Protein AF-A0A2N1M769-F1 (afdb_monomer)

pLDDT: mean 88.42, std 14.77, range [38.62, 98.56]

Radius of gyration: 63.26 Å; Cα contacts (8 Å, |Δi|>4): 22; chains: 1; bounding box: 107×52×193 Å

Foldseek 3Di:
DDDDPDDDPPVVVVVVVVVVVVVVVVVVVVVVVVVVVVVVVVVVVVVVVVVVVVVVVVVVVVVVVVVVVVVVVVVVCVVVVVVVVVVVVVVVVVVVVVVVVVVVVVVVVVVVVVVVVVVVVVPPPVQEDDPDDPDPVSVVVVVVLVVVVVPDVVSVVRHHYDDPPPPDD

Mean predicted aligned error: 14.57 Å

Sequence (169 aa):
MKGPKGTEPITSDCETSLRQENEELCISKQVLEKKIEELLDLQEQYKSREVAMTRSLEESGGKVTQLSDSVAFFKSIIPDMKKAIASAEKSIDLLENKCQHLEDIISAKDRKIIALVDQILKHSDATIEPKTYSNNSERKLWAKRRSESEHDLEIRKKYTFRPAYSHSL

Secondary structure (DSSP, 8-state):
------SHHHHHHHHHHHHHHHHHHHHHHHHHHHHHHHHHHHHHHHHHHHHHHHHHHHHHHHHHHHHHHHHHHHHHHHHHHHHHHHHHHHHHHHHHHHHHHHHHHHHHHHHHHHHHHHHHHHH--TTBPPSS-SSHHHHHHHHHHHHHHTT-HHHHHH-BPPPP-----

Organism: NCBI:txid588596

Structure (mmCIF, N/CA/C/O backbone):
data_AF-A0A2N1M769-F1
#
_entry.id   AF-A0A2N1M769-F1
#
loop_
_atom_site.group_PDB
_atom_site.id
_atom_site.type_symbol
_atom_site.label_atom_id
_atom_site.label_alt_id
_atom_site.label_comp_id
_atom_site.label_asym_id
_atom_site.label_entity_id
_atom_site.label_seq_id
_atom_site.pdbx_PDB_ins_code
_atom_site.Cartn_x
_atom_site.Cartn_y
_atom_site.Cartn_z
_atom_site.occupancy
_atom_site.B_iso_or_equiv
_atom_site.auth_seq_id
_atom_site.auth_comp_id
_atom_site.auth_asym_id
_atom_site.auth_atom_id
_atom_site.pdbx_PDB_model_num
ATOM 1 N N . MET A 1 1 ? -52.917 1.841 113.717 1.00 40.06 1 MET A N 1
ATOM 2 C CA . MET A 1 1 ? -52.623 0.882 112.629 1.00 40.06 1 MET A CA 1
ATOM 3 C C . MET A 1 1 ? -51.784 1.607 111.590 1.00 40.06 1 MET A C 1
ATOM 5 O O . MET A 1 1 ? -52.205 2.651 111.117 1.00 40.06 1 MET A O 1
ATOM 9 N N . LYS A 1 2 ? -50.557 1.140 111.344 1.00 48.94 2 LYS A N 1
ATOM 10 C CA . LYS A 1 2 ? -49.603 1.748 110.406 1.00 48.94 2 LYS A CA 1
ATOM 11 C C . LYS A 1 2 ? -49.855 1.084 109.048 1.00 48.94 2 LYS A C 1
ATOM 13 O O . LYS A 1 2 ? -49.631 -0.116 108.931 1.00 48.94 2 LYS A O 1
ATOM 18 N N . GLY A 1 3 ? -50.437 1.820 108.100 1.00 47.50 3 GLY A N 1
ATOM 19 C CA . GLY A 1 3 ? -50.790 1.294 106.778 1.00 47.50 3 GLY A CA 1
ATOM 20 C C . GLY A 1 3 ? -49.553 0.808 106.008 1.00 47.50 3 GLY A C 1
ATOM 21 O O . GLY A 1 3 ? -48.468 1.369 106.200 1.00 47.50 3 GLY A O 1
ATOM 22 N N . PRO A 1 4 ? -49.679 -0.247 105.186 1.00 51.72 4 PRO A N 1
ATOM 23 C CA . PRO A 1 4 ? -48.558 -0.807 104.448 1.00 51.72 4 PRO A CA 1
ATOM 24 C C . PRO A 1 4 ? -48.039 0.203 103.417 1.00 51.72 4 PRO A C 1
ATOM 26 O O . PRO A 1 4 ? -48.786 0.708 102.585 1.00 51.72 4 PRO A O 1
ATOM 29 N N . LYS A 1 5 ? -46.734 0.486 103.493 1.00 64.50 5 LYS A N 1
ATOM 30 C CA . LYS A 1 5 ? -45.950 1.103 102.417 1.00 64.50 5 LYS A CA 1
ATOM 31 C C . LYS A 1 5 ? -46.001 0.149 101.222 1.00 64.50 5 LYS A C 1
ATOM 33 O O . LYS A 1 5 ? -45.511 -0.970 101.347 1.00 64.50 5 LYS A O 1
ATOM 38 N N . GLY A 1 6 ? -46.595 0.556 100.106 1.00 59.25 6 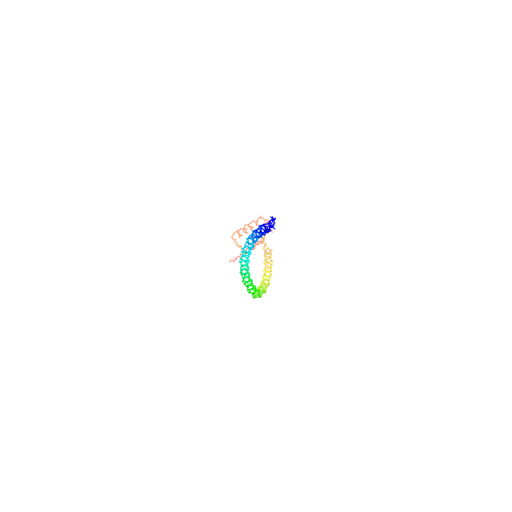GLY A N 1
ATOM 39 C CA . GLY A 1 6 ? -46.822 -0.343 98.977 1.00 59.25 6 GLY A CA 1
ATOM 40 C C . GLY A 1 6 ? -46.663 0.338 97.623 1.00 59.25 6 GLY A C 1
ATOM 41 O O . GLY A 1 6 ? -47.454 1.197 97.267 1.00 59.25 6 GLY A O 1
ATOM 42 N N . THR A 1 7 ? -45.656 -0.123 96.876 1.00 55.62 7 THR A N 1
ATOM 43 C CA . THR A 1 7 ? -45.692 -0.404 95.422 1.00 55.62 7 THR A CA 1
ATOM 44 C C . THR A 1 7 ? -45.714 0.710 94.366 1.00 55.62 7 THR A C 1
ATOM 46 O O . THR A 1 7 ? -45.669 0.365 93.194 1.00 55.62 7 THR A O 1
ATOM 49 N N . GLU A 1 8 ? -45.692 2.000 94.694 1.00 53.97 8 GLU A N 1
ATOM 50 C CA . GLU A 1 8 ? -45.755 3.061 93.658 1.00 53.97 8 GLU A CA 1
ATOM 51 C C . GLU A 1 8 ? -44.433 3.495 92.958 1.00 53.97 8 GLU A C 1
ATOM 53 O O . GLU A 1 8 ? -44.523 3.965 91.826 1.00 53.97 8 GLU A O 1
ATOM 58 N N . PRO A 1 9 ? -43.201 3.331 93.498 1.00 54.62 9 PRO A N 1
ATOM 59 C CA . PRO A 1 9 ? -41.997 3.827 92.802 1.00 54.62 9 PRO A CA 1
ATOM 60 C C . PRO A 1 9 ? -41.539 2.942 91.632 1.00 54.62 9 PRO A C 1
ATOM 62 O O . PRO A 1 9 ? -41.030 3.431 90.631 1.00 54.62 9 PRO A O 1
ATOM 65 N N . ILE A 1 10 ? -41.724 1.625 91.754 1.00 58.25 10 ILE A N 1
ATOM 66 C CA . ILE A 1 10 ? -41.110 0.628 90.858 1.00 58.25 10 ILE A CA 1
ATOM 67 C C . ILE A 1 10 ? -41.826 0.587 89.496 1.00 58.25 10 ILE A C 1
ATOM 69 O O . ILE A 1 10 ? -41.204 0.333 88.471 1.00 58.25 10 ILE A O 1
ATOM 73 N N . T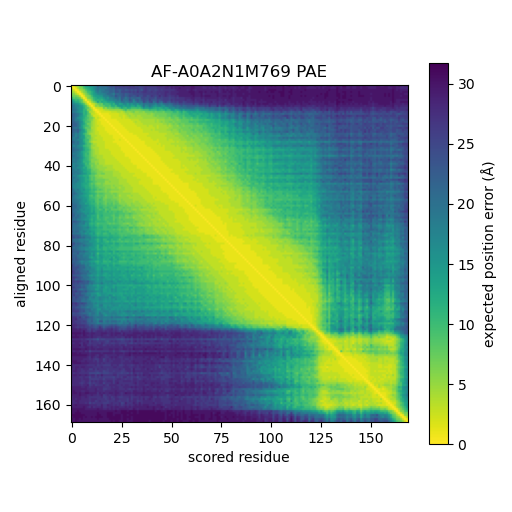HR A 1 11 ? -43.130 0.878 89.464 1.00 63.44 11 THR A N 1
ATOM 74 C CA . THR A 1 11 ? -43.927 0.911 88.228 1.00 63.44 11 THR A CA 1
ATOM 75 C C . THR A 1 11 ? -43.613 2.128 87.357 1.00 63.44 11 THR A C 1
ATOM 77 O O . THR A 1 11 ? -43.618 2.007 86.136 1.00 63.44 11 THR A O 1
ATOM 80 N N . SER A 1 12 ? -43.287 3.271 87.973 1.00 73.88 12 SER A N 1
ATOM 81 C CA . SER A 1 12 ? -42.911 4.505 87.270 1.00 73.88 12 SER A CA 1
ATOM 82 C C . SER A 1 12 ? -41.570 4.366 86.543 1.00 73.88 12 SER A C 1
ATOM 84 O O . SER A 1 12 ? -41.454 4.801 85.401 1.00 73.88 12 SER A O 1
ATOM 86 N N . ASP A 1 13 ? -40.576 3.741 87.182 1.00 82.12 13 ASP A N 1
ATOM 87 C CA . ASP A 1 13 ? -39.240 3.537 86.599 1.00 82.12 13 ASP A CA 1
ATOM 88 C C . ASP A 1 13 ? -39.258 2.538 85.427 1.00 82.12 13 ASP A C 1
ATOM 90 O O . ASP A 1 13 ? -38.531 2.697 84.446 1.00 82.12 13 ASP A O 1
ATOM 94 N N . CYS A 1 14 ? -40.115 1.513 85.484 1.00 83.62 14 CYS A N 1
ATOM 95 C CA . CYS A 1 14 ? -40.299 0.593 84.360 1.00 83.62 14 CYS A CA 1
ATOM 96 C C . CYS A 1 14 ? -40.942 1.276 83.143 1.00 83.62 14 CYS A C 1
ATOM 98 O O . CYS A 1 14 ? -40.565 0.987 82.008 1.00 83.62 14 CYS A O 1
ATOM 100 N N . GLU A 1 15 ? -41.901 2.178 83.356 1.00 88.38 15 GLU A N 1
ATOM 101 C CA . GLU A 1 15 ? -42.616 2.860 82.273 1.00 88.38 15 GLU A CA 1
ATOM 102 C C . GLU A 1 15 ? -41.733 3.885 81.544 1.00 88.38 15 GLU A C 1
ATOM 104 O O . GLU A 1 15 ? -41.760 3.972 80.313 1.00 88.38 15 GLU A O 1
ATOM 109 N N . THR A 1 16 ? -40.901 4.628 82.280 1.00 89.88 16 THR A N 1
ATOM 110 C CA . THR A 1 16 ? -39.898 5.529 81.690 1.00 89.88 16 THR A CA 1
ATOM 111 C C . THR A 1 16 ? -38.822 4.763 80.926 1.00 89.88 16 THR A C 1
ATOM 113 O O . THR A 1 16 ? -38.496 5.160 79.807 1.00 89.88 16 THR A O 1
ATOM 116 N N . SER A 1 17 ? -38.335 3.640 81.464 1.00 92.44 17 SER A N 1
ATOM 117 C CA . SER A 1 17 ? -37.359 2.778 80.780 1.00 92.44 17 SER A CA 1
ATOM 118 C C . SER A 1 17 ? -37.899 2.233 79.447 1.00 92.44 17 SER A C 1
ATOM 120 O O . SER A 1 17 ? -37.253 2.365 78.409 1.00 92.44 17 SER A O 1
ATOM 122 N N . LEU A 1 18 ? -39.137 1.718 79.433 1.00 92.06 18 LEU A N 1
ATOM 123 C CA . LEU A 1 18 ? -39.793 1.228 78.210 1.00 92.06 18 LEU A CA 1
ATOM 124 C C . LEU A 1 18 ? -40.025 2.329 77.166 1.00 92.06 18 LEU A C 1
ATOM 126 O O . LEU A 1 18 ? -39.985 2.073 75.961 1.00 92.06 18 LEU A O 1
ATOM 130 N N . ARG A 1 19 ? -40.308 3.560 77.607 1.00 93.50 19 ARG A N 1
ATOM 131 C CA . ARG A 1 19 ? -40.460 4.706 76.702 1.00 93.50 19 ARG A CA 1
ATOM 132 C C . ARG A 1 19 ? -39.134 5.051 76.030 1.00 93.50 19 ARG A C 1
ATOM 134 O O . ARG A 1 19 ? -39.116 5.235 74.817 1.00 93.50 19 ARG A O 1
ATOM 141 N N . GLN A 1 20 ? -38.049 5.080 76.800 1.00 94.94 20 GLN A N 1
ATOM 142 C CA . GLN A 1 20 ? -36.715 5.351 76.276 1.00 94.94 20 GLN A CA 1
ATOM 143 C C . GLN A 1 20 ? -36.268 4.266 75.282 1.00 94.94 20 GLN A C 1
ATOM 145 O O . GLN A 1 20 ? -35.831 4.589 74.181 1.00 94.94 20 GLN A O 1
ATOM 150 N N . GLU A 1 21 ? -36.460 2.986 75.613 1.00 94.81 21 GLU A N 1
ATOM 151 C CA . GLU A 1 21 ? -36.127 1.870 74.716 1.00 94.81 21 GLU A CA 1
ATOM 152 C C . GLU A 1 21 ? -36.916 1.938 73.394 1.00 94.81 21 GLU A C 1
ATOM 154 O O . GLU A 1 21 ? -36.361 1.714 72.317 1.00 94.81 21 GLU A O 1
ATOM 159 N N . ASN A 1 22 ? -38.197 2.322 73.442 1.00 94.94 22 ASN A N 1
ATOM 160 C CA . ASN A 1 22 ? -39.009 2.532 72.238 1.00 94.94 22 ASN A CA 1
ATOM 161 C C . ASN A 1 22 ? -38.516 3.703 71.373 1.00 94.94 22 ASN A C 1
ATOM 163 O O . ASN A 1 22 ? -38.565 3.616 70.144 1.00 94.94 22 ASN A O 1
ATOM 167 N N . GLU A 1 23 ? -38.056 4.795 71.984 1.00 96.00 23 GLU A N 1
ATOM 168 C CA . GLU A 1 23 ? -37.465 5.925 71.258 1.00 96.00 23 GLU A CA 1
ATOM 169 C C . GLU A 1 23 ? -36.158 5.512 70.565 1.00 96.00 23 GLU A C 1
ATOM 171 O O . GLU A 1 23 ? -35.975 5.786 69.375 1.00 96.00 23 GLU A O 1
ATOM 176 N N . GLU A 1 24 ? -35.294 4.766 71.257 1.00 96.50 24 GLU A N 1
ATOM 177 C CA . GLU A 1 24 ? -34.054 4.212 70.697 1.00 96.50 24 GLU A CA 1
ATOM 178 C C . GLU A 1 24 ? -34.327 3.225 69.545 1.00 96.50 24 GLU A C 1
ATOM 180 O O . GLU A 1 24 ? -33.655 3.264 68.504 1.00 96.50 24 GLU A O 1
ATOM 185 N N . LEU A 1 25 ? -35.360 2.387 69.679 1.00 97.12 25 LEU A N 1
ATOM 186 C CA . LEU A 1 25 ? -35.837 1.497 68.617 1.00 97.12 25 LEU A CA 1
ATOM 187 C C . LEU A 1 25 ? -36.354 2.273 67.404 1.00 97.12 25 LEU A C 1
ATOM 189 O O . LEU A 1 25 ? -36.058 1.905 66.266 1.00 97.12 25 LEU A O 1
ATOM 193 N N . CYS A 1 26 ? -37.103 3.353 67.631 1.00 97.19 26 CYS A N 1
ATOM 194 C CA . CYS A 1 26 ? -37.635 4.197 66.565 1.00 97.19 26 CYS A CA 1
ATOM 195 C C . CYS A 1 26 ? -36.504 4.842 65.747 1.00 97.19 26 CYS A C 1
ATOM 197 O O . CYS A 1 26 ? -36.513 4.780 64.516 1.00 97.19 26 CYS A O 1
ATOM 199 N N . ILE A 1 27 ? -35.483 5.375 66.425 1.00 97.3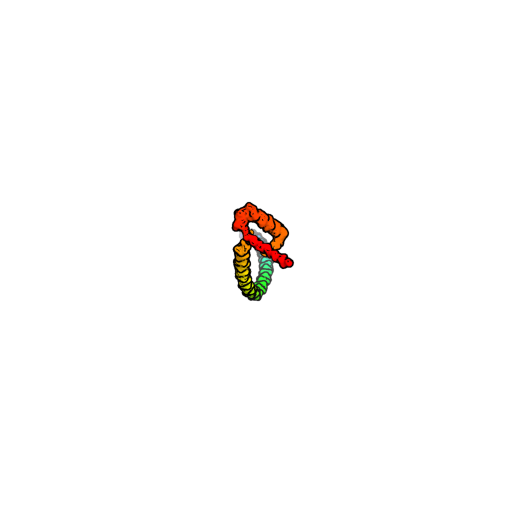8 27 ILE A N 1
ATOM 200 C CA . ILE A 1 27 ? -34.291 5.943 65.780 1.00 97.38 27 ILE A CA 1
ATOM 201 C C . ILE A 1 27 ? -33.538 4.860 64.998 1.00 97.38 27 ILE A C 1
ATOM 203 O O . ILE A 1 27 ? -33.195 5.051 63.830 1.00 97.38 27 ILE A O 1
ATOM 207 N N . SER A 1 28 ? -33.320 3.694 65.612 1.00 97.62 28 SER A N 1
ATOM 208 C CA . SER A 1 28 ? -32.618 2.575 64.972 1.00 97.62 28 SER A CA 1
ATOM 209 C C . SER A 1 28 ? -33.338 2.085 63.714 1.00 97.62 28 SER A C 1
ATOM 211 O O . SER A 1 28 ? -32.695 1.808 62.700 1.00 97.62 28 SER A O 1
ATOM 213 N N . LYS A 1 29 ? -34.674 2.034 63.747 1.00 97.62 29 LYS A N 1
ATOM 214 C CA . LYS A 1 29 ? -35.507 1.687 62.593 1.00 97.62 29 LYS A CA 1
ATOM 215 C C . LYS A 1 29 ? -35.309 2.675 61.442 1.00 97.62 29 LYS A C 1
ATOM 217 O O . LYS A 1 29 ? -35.046 2.233 60.328 1.00 97.62 29 LYS A O 1
ATOM 222 N N . GLN A 1 30 ? -35.365 3.981 61.706 1.00 98.00 30 GLN A N 1
ATOM 223 C CA . GLN A 1 30 ? -35.166 5.002 60.668 1.00 98.00 30 GLN A CA 1
ATOM 224 C C . GLN A 1 30 ? -33.772 4.916 60.030 1.00 98.00 30 GLN A C 1
ATOM 226 O O . GLN A 1 30 ? -33.627 5.030 58.813 1.00 98.00 30 GLN A O 1
ATOM 231 N N . VAL A 1 31 ? -32.734 4.668 60.837 1.00 98.12 31 VAL A N 1
ATOM 232 C CA . VAL A 1 31 ? -31.363 4.478 60.334 1.00 98.12 31 VAL A CA 1
ATOM 233 C C . VAL A 1 31 ? -31.264 3.240 59.438 1.00 98.12 31 VAL A C 1
ATOM 235 O O . VAL A 1 31 ? -30.580 3.276 58.413 1.00 98.12 31 VAL A O 1
ATOM 238 N N . LEU A 1 32 ? -31.935 2.145 59.804 1.00 98.31 32 LEU A N 1
ATOM 239 C CA . LEU A 1 32 ? -31.975 0.929 58.992 1.00 98.31 32 LEU A CA 1
ATOM 240 C C . LEU A 1 32 ? -32.751 1.129 57.687 1.00 98.31 32 LEU A C 1
ATOM 242 O O . LEU A 1 32 ? -32.266 0.703 56.644 1.00 98.31 32 LEU A O 1
ATOM 246 N N . GLU A 1 33 ? -33.901 1.802 57.722 1.00 98.25 33 GLU A N 1
ATOM 247 C CA . GLU A 1 33 ? -34.691 2.129 56.525 1.00 98.25 33 GLU A CA 1
ATOM 248 C C . GLU A 1 33 ? -33.869 2.954 55.531 1.00 98.25 33 GLU A C 1
ATOM 250 O O . GLU A 1 33 ? -33.795 2.601 54.354 1.00 98.25 33 GLU A O 1
ATOM 255 N N . LYS A 1 34 ? -33.149 3.973 56.017 1.00 98.31 34 LYS A N 1
ATOM 256 C CA . LYS A 1 34 ? -32.245 4.769 55.179 1.00 98.31 34 LYS A CA 1
ATOM 257 C C . LYS A 1 34 ? -31.127 3.922 54.559 1.00 98.31 34 LYS A C 1
ATOM 259 O O . LYS A 1 34 ? -30.841 4.050 53.373 1.00 98.31 34 LYS A O 1
ATOM 264 N N . LYS A 1 35 ? -30.514 3.020 55.334 1.00 98.25 35 LYS A N 1
ATOM 265 C CA . LYS A 1 35 ? -29.500 2.090 54.805 1.00 98.25 35 LYS A CA 1
ATOM 266 C C . LYS A 1 35 ? -30.070 1.142 53.750 1.00 98.25 35 LYS A C 1
ATOM 268 O O . LYS A 1 35 ? -29.360 0.803 52.810 1.00 98.25 35 LYS A O 1
ATOM 273 N N . ILE A 1 36 ? -31.315 0.691 53.905 1.00 98.31 36 ILE A N 1
ATOM 274 C CA . ILE A 1 36 ? -31.977 -0.160 52.909 1.00 98.31 36 ILE A CA 1
ATOM 275 C C . ILE A 1 36 ? -32.155 0.612 51.599 1.00 98.31 36 ILE A C 1
ATOM 277 O O . ILE A 1 36 ? -31.831 0.075 50.544 1.00 98.31 36 ILE A O 1
ATOM 281 N N . GLU A 1 37 ? -32.606 1.865 51.658 1.00 98.25 37 GLU A N 1
ATOM 282 C CA . GLU A 1 37 ? -32.759 2.720 50.476 1.00 98.25 37 GLU A CA 1
ATOM 283 C C . GLU A 1 37 ? -31.418 2.967 49.763 1.00 98.25 37 GLU A C 1
ATOM 285 O O . GLU A 1 37 ? -31.314 2.749 48.557 1.00 98.25 37 GLU A O 1
ATOM 290 N N . GLU A 1 38 ? -30.362 3.306 50.512 1.00 98.31 38 GLU A N 1
ATOM 291 C CA . GLU A 1 38 ? -29.005 3.480 49.970 1.00 98.31 38 GLU A CA 1
ATOM 292 C C . GLU A 1 38 ? -28.476 2.200 49.297 1.00 98.31 38 GLU A C 1
ATOM 294 O O . GLU A 1 38 ? -27.841 2.256 48.242 1.00 98.31 38 GLU A O 1
ATOM 299 N N . LEU A 1 39 ? -28.746 1.026 49.882 1.00 98.44 39 LEU A N 1
ATOM 300 C CA . LEU A 1 39 ? -28.344 -0.258 49.302 1.00 98.44 39 LEU A CA 1
ATOM 301 C C . LEU A 1 39 ? -29.129 -0.605 48.031 1.00 98.44 39 LEU A C 1
ATOM 303 O O . LEU A 1 39 ? -28.556 -1.208 47.121 1.00 98.44 39 LEU A O 1
ATOM 307 N N . LEU A 1 40 ? -30.410 -0.238 47.955 1.00 98.31 40 LEU A N 1
ATOM 308 C CA . LEU A 1 40 ? -31.232 -0.447 46.762 1.00 98.31 40 LEU A CA 1
ATOM 309 C C . LEU A 1 40 ? -30.757 0.427 45.597 1.00 98.31 40 LEU A C 1
ATOM 311 O O . LEU A 1 40 ? -30.570 -0.096 44.497 1.00 98.31 40 LEU A O 1
ATOM 315 N N . ASP A 1 41 ? -30.484 1.710 45.848 1.00 98.25 41 ASP A N 1
ATOM 316 C CA . ASP A 1 41 ? -29.923 2.615 44.837 1.00 98.25 41 ASP A CA 1
ATOM 317 C C . ASP A 1 41 ? -28.564 2.103 44.337 1.00 98.25 41 ASP A C 1
ATOM 319 O O . ASP A 1 41 ? -28.326 1.964 43.134 1.00 98.25 41 ASP A O 1
ATOM 323 N N . LEU A 1 42 ? -27.692 1.695 45.263 1.00 98.25 42 LEU A N 1
ATOM 324 C CA . LEU A 1 42 ? -26.394 1.127 44.915 1.00 98.25 42 LEU A CA 1
ATOM 325 C C . LEU A 1 42 ? -26.534 -0.143 44.057 1.00 98.25 42 LEU A C 1
ATOM 327 O O . LEU A 1 42 ? -25.791 -0.325 43.089 1.00 98.25 42 LEU A O 1
ATOM 331 N N . GLN A 1 43 ? -27.492 -1.020 44.374 1.00 98.44 43 GLN A N 1
ATOM 332 C CA . GLN A 1 43 ? -27.765 -2.222 43.586 1.00 98.44 43 GLN A CA 1
ATOM 333 C C . GLN A 1 43 ? -28.216 -1.880 42.157 1.00 98.44 43 GLN A C 1
ATOM 335 O O . GLN A 1 43 ? -27.794 -2.544 41.205 1.00 98.44 43 GLN A O 1
ATOM 340 N N . GLU A 1 44 ? -29.065 -0.868 41.991 1.00 98.06 44 GLU A N 1
ATOM 341 C CA . GLU A 1 44 ? -29.523 -0.414 40.677 1.00 98.06 44 GLU A CA 1
ATOM 342 C C . GLU A 1 44 ? -28.373 0.179 39.851 1.00 98.06 44 GLU A C 1
ATOM 344 O O . GLU A 1 44 ? -28.198 -0.182 38.681 1.00 98.06 44 GLU A O 1
ATOM 349 N N . GLN A 1 45 ? -27.509 0.983 40.477 1.00 98.31 45 GLN A N 1
ATOM 350 C CA . GLN A 1 45 ? -26.301 1.503 39.834 1.00 98.31 45 GLN A CA 1
ATOM 351 C C . GLN A 1 45 ? -25.366 0.383 39.357 1.00 98.31 45 GLN A C 1
ATOM 353 O O . GLN A 1 45 ? -24.879 0.427 38.222 1.00 98.31 45 GLN A O 1
ATOM 358 N N . TYR A 1 46 ? -25.132 -0.648 40.180 1.00 98.50 46 TYR A N 1
ATOM 359 C CA . TYR A 1 46 ? -24.301 -1.790 39.783 1.00 98.50 46 TYR A CA 1
ATOM 360 C C . TYR A 1 46 ? -24.888 -2.549 38.592 1.00 98.50 46 TYR A C 1
ATOM 362 O O . TYR A 1 46 ? -24.152 -2.835 37.648 1.00 98.50 46 TYR A O 1
ATOM 370 N N . LYS A 1 47 ? -26.203 -2.804 38.585 1.00 98.31 47 LYS A N 1
ATOM 371 C CA . LYS A 1 47 ? -26.885 -3.446 37.448 1.00 98.31 47 LYS A CA 1
ATOM 372 C C . LYS A 1 47 ? -26.747 -2.622 36.169 1.00 98.31 47 LYS A C 1
ATOM 374 O O . LYS A 1 47 ? -26.416 -3.161 35.116 1.00 98.31 47 LYS A O 1
ATOM 379 N N . SER A 1 48 ? -26.957 -1.308 36.259 1.00 98.19 48 SER A N 1
ATOM 380 C CA . SER A 1 48 ? -26.805 -0.400 35.117 1.00 98.19 48 SER A CA 1
ATOM 381 C C . SER A 1 48 ? -25.376 -0.431 34.559 1.00 98.19 48 SER A C 1
ATOM 383 O O . SER A 1 48 ? -25.163 -0.556 33.3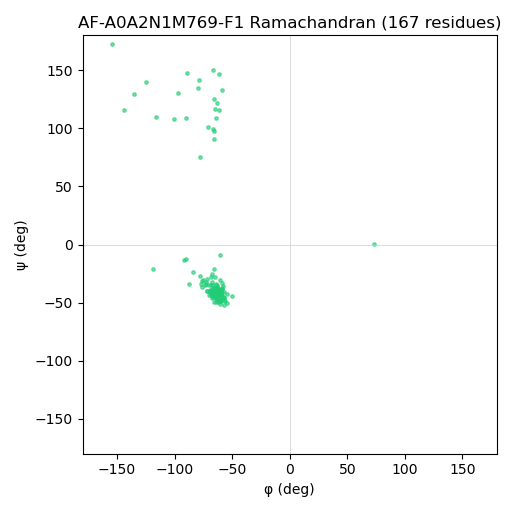47 1.00 98.19 48 SER A O 1
ATOM 385 N N . ARG A 1 49 ? -24.375 -0.409 35.449 1.00 98.31 49 ARG A N 1
ATOM 386 C CA . ARG A 1 49 ? -22.958 -0.471 35.074 1.00 98.31 49 ARG A CA 1
ATOM 387 C C . ARG A 1 49 ? -22.569 -1.807 34.446 1.00 98.31 49 ARG A C 1
ATOM 389 O O . ARG A 1 49 ? -21.808 -1.810 33.481 1.00 98.31 49 ARG A O 1
ATOM 396 N N . GLU A 1 50 ? -23.079 -2.918 34.966 1.00 98.38 50 GLU A N 1
ATOM 397 C CA . GLU A 1 50 ? -22.851 -4.254 34.410 1.00 98.38 50 GLU A CA 1
ATOM 398 C C . GLU A 1 50 ? -23.369 -4.338 32.970 1.00 98.38 50 GLU A C 1
ATOM 400 O O . GLU A 1 50 ? -22.620 -4.699 32.065 1.00 98.38 50 GLU A O 1
ATOM 405 N N . VAL A 1 51 ? -24.601 -3.879 32.721 1.00 98.38 51 VAL A N 1
ATOM 406 C CA . VAL A 1 51 ? -25.188 -3.844 31.370 1.00 98.38 51 VAL A CA 1
ATOM 407 C C . VAL A 1 51 ? -24.365 -2.972 30.418 1.00 98.38 51 VAL A C 1
ATOM 409 O O . VAL A 1 51 ? -24.129 -3.353 29.268 1.00 98.38 51 VAL A O 1
ATOM 412 N N . ALA A 1 52 ? -23.909 -1.801 30.873 1.00 98.38 52 ALA A N 1
ATOM 413 C CA . ALA A 1 52 ? -23.059 -0.929 30.066 1.00 98.38 52 ALA A CA 1
ATOM 414 C C . ALA A 1 52 ? -21.719 -1.598 29.708 1.00 98.38 52 ALA A C 1
ATOM 416 O O . ALA A 1 52 ? -21.255 -1.482 28.571 1.00 98.38 52 ALA A O 1
ATOM 417 N N . MET A 1 53 ? -21.120 -2.328 30.653 1.00 98.25 53 MET A N 1
ATOM 418 C CA . MET A 1 53 ? -19.857 -3.033 30.447 1.00 98.25 53 MET A CA 1
ATOM 419 C C . MET A 1 53 ? -20.009 -4.202 29.469 1.00 98.25 53 MET A C 1
ATOM 421 O O . MET A 1 53 ? -19.197 -4.323 28.554 1.00 98.25 53 MET A O 1
ATOM 425 N N . THR A 1 54 ? -21.074 -4.998 29.591 1.00 98.25 54 THR A N 1
ATOM 426 C CA . THR A 1 54 ? -21.365 -6.105 28.665 1.00 98.25 54 THR A CA 1
ATOM 427 C C . THR A 1 54 ? -21.575 -5.607 27.238 1.00 98.25 54 THR A C 1
ATOM 429 O O . THR A 1 54 ? -20.989 -6.156 26.308 1.00 98.25 54 THR A O 1
ATOM 432 N N . ARG A 1 55 ? -22.320 -4.508 27.050 1.00 98.19 55 ARG A N 1
ATOM 433 C CA . ARG A 1 55 ? -22.514 -3.905 25.719 1.00 98.19 55 ARG A CA 1
ATOM 434 C C . ARG A 1 55 ? -21.195 -3.427 25.104 1.00 98.19 55 ARG A C 1
ATOM 436 O O . ARG A 1 55 ? -20.942 -3.657 23.926 1.00 98.19 55 ARG A O 1
ATOM 443 N N . SER A 1 56 ? -20.349 -2.778 25.904 1.00 98.19 56 SER A N 1
ATOM 444 C CA . SER A 1 56 ? -19.016 -2.341 25.466 1.00 98.19 56 SER A CA 1
ATOM 445 C C . SER A 1 56 ? -18.128 -3.531 25.076 1.00 98.19 56 SER A C 1
ATOM 447 O O . SER A 1 56 ? -17.410 -3.493 24.072 1.00 98.19 56 SER A O 1
ATOM 449 N N . LEU A 1 57 ? -18.216 -4.629 25.830 1.00 98.25 57 LEU A N 1
ATOM 450 C CA . LEU A 1 57 ? -17.487 -5.857 25.536 1.00 98.25 57 LEU A CA 1
ATOM 451 C C . LEU A 1 57 ? -17.951 -6.493 24.217 1.00 98.25 57 LEU A C 1
ATOM 453 O O . LEU A 1 57 ? -17.109 -6.843 23.395 1.00 98.25 57 LEU A O 1
ATOM 457 N N . GLU A 1 58 ? -19.258 -6.580 23.968 1.00 98.06 58 GLU A N 1
ATOM 458 C CA . GLU A 1 58 ? -19.794 -7.073 22.691 1.00 98.06 58 GLU A CA 1
ATOM 459 C C . GLU A 1 58 ? -19.355 -6.206 21.506 1.00 98.06 58 GLU A C 1
ATOM 461 O O . GLU A 1 58 ? -18.889 -6.730 20.493 1.00 98.06 58 GLU A O 1
ATOM 466 N N . GLU A 1 59 ? -19.435 -4.878 21.637 1.00 98.12 59 GLU A N 1
ATOM 467 C CA . GLU A 1 59 ? -19.017 -3.955 20.579 1.00 98.12 59 GLU A CA 1
ATOM 468 C C . GLU A 1 59 ? -17.521 -4.104 20.264 1.00 98.12 59 GLU A C 1
ATOM 470 O O . GLU A 1 59 ? -17.120 -4.178 19.098 1.00 98.12 59 GLU A O 1
ATOM 475 N N . SER A 1 60 ? -16.679 -4.179 21.298 1.00 97.69 60 SER A N 1
ATOM 476 C CA . SER A 1 60 ? -15.241 -4.394 21.120 1.00 97.69 60 SER A CA 1
ATOM 477 C C . SER A 1 60 ? -14.930 -5.773 20.527 1.00 97.69 60 SER A C 1
ATOM 479 O O . SER A 1 60 ? -14.083 -5.865 19.639 1.00 97.69 60 SER A O 1
ATOM 481 N N . GLY A 1 61 ? -15.665 -6.821 20.912 1.00 98.06 61 GLY A N 1
ATOM 482 C CA . GLY A 1 61 ? -15.582 -8.146 20.294 1.00 98.06 61 GLY A CA 1
ATOM 483 C C . GLY A 1 61 ? -15.922 -8.120 18.800 1.00 98.06 61 GLY A C 1
ATOM 484 O O . GLY A 1 61 ? -15.189 -8.680 17.981 1.00 98.06 61 GLY A O 1
ATOM 485 N N . GLY A 1 62 ? -16.969 -7.386 18.413 1.00 98.00 62 GLY A N 1
ATOM 486 C CA . GLY A 1 62 ? -17.319 -7.144 17.010 1.00 98.00 62 GLY A CA 1
ATOM 487 C C . GLY A 1 62 ? -16.198 -6.448 16.228 1.00 98.00 62 GLY A C 1
ATOM 488 O O . GLY A 1 62 ? -15.851 -6.859 15.123 1.00 98.00 62 GLY A O 1
ATOM 489 N N . LYS A 1 63 ? -15.544 -5.445 16.822 1.00 98.12 63 LYS A N 1
ATOM 490 C CA . LYS A 1 63 ? -14.386 -4.777 16.197 1.00 98.12 63 LYS A CA 1
ATOM 491 C C . LYS A 1 63 ? -13.191 -5.721 16.036 1.00 98.12 63 LYS A C 1
ATOM 493 O O . LYS A 1 63 ? -12.519 -5.689 15.008 1.00 98.12 63 LYS A O 1
ATOM 498 N N . VAL A 1 64 ? -12.932 -6.581 17.024 1.00 98.19 64 VAL A N 1
ATOM 499 C CA . VAL A 1 64 ? -11.845 -7.574 16.967 1.00 98.19 64 VAL A CA 1
ATOM 500 C C . VAL A 1 64 ? -12.084 -8.599 15.861 1.00 98.19 64 VAL A C 1
ATOM 502 O O . VAL A 1 64 ? -11.150 -8.923 15.129 1.00 98.19 64 VAL A O 1
ATOM 505 N N . THR A 1 65 ? -13.319 -9.077 15.692 1.00 97.88 65 THR A N 1
ATOM 506 C CA . THR A 1 65 ? -13.655 -10.014 14.605 1.00 97.88 65 THR A CA 1
ATOM 507 C C . THR A 1 65 ? -13.466 -9.374 13.227 1.00 97.88 65 THR A C 1
ATOM 509 O O . THR A 1 65 ? -12.751 -9.935 12.402 1.00 97.88 65 THR A O 1
ATOM 512 N N . GLN A 1 66 ? -13.946 -8.144 13.013 1.00 98.25 66 GLN A N 1
ATOM 513 C CA . GLN A 1 66 ? -13.709 -7.402 11.762 1.00 98.25 66 GLN A CA 1
ATOM 514 C C . GLN A 1 66 ? -12.217 -7.173 11.461 1.00 98.25 66 GLN A C 1
ATOM 516 O O . GLN A 1 66 ? -11.772 -7.296 10.313 1.00 98.25 66 GLN A O 1
ATOM 521 N N . LEU A 1 67 ? -11.424 -6.842 12.486 1.00 98.38 67 LEU A N 1
ATOM 522 C CA . LEU A 1 67 ? -9.972 -6.707 12.353 1.00 98.38 67 LEU A CA 1
ATOM 523 C C . LEU A 1 67 ? -9.322 -8.045 11.987 1.00 98.38 67 LEU A C 1
ATOM 525 O O . LEU A 1 67 ? -8.447 -8.080 11.122 1.00 98.38 67 LEU A O 1
ATOM 529 N N . SER A 1 68 ? -9.763 -9.141 12.604 1.00 98.38 68 SER A N 1
ATOM 530 C CA . SER A 1 68 ? -9.283 -10.490 12.300 1.00 98.38 68 SER A CA 1
ATOM 531 C C . SER A 1 68 ? -9.548 -10.870 10.841 1.00 98.38 68 SER A C 1
ATOM 533 O O . SER A 1 68 ? -8.636 -11.339 10.156 1.00 98.38 68 SER A O 1
ATOM 535 N N . ASP A 1 69 ? -10.752 -10.595 10.338 1.00 98.31 69 ASP A N 1
ATOM 536 C CA . ASP A 1 69 ? -11.127 -10.864 8.946 1.00 98.31 69 ASP A CA 1
ATOM 537 C C . ASP A 1 69 ? -10.286 -10.038 7.966 1.00 98.31 69 ASP A C 1
ATOM 539 O O . ASP A 1 69 ? -9.759 -10.564 6.983 1.00 98.31 69 ASP A O 1
ATOM 543 N N . SER A 1 70 ? -10.067 -8.758 8.279 1.00 98.25 70 SER A N 1
ATOM 544 C CA . SER A 1 70 ? -9.202 -7.875 7.485 1.00 98.25 70 SER A CA 1
ATOM 545 C C . SER A 1 70 ? -7.760 -8.391 7.439 1.00 98.25 70 SER A C 1
ATOM 547 O O . SER A 1 70 ? -7.131 -8.424 6.380 1.00 98.25 70 SER A O 1
ATOM 549 N N . VAL A 1 71 ? -7.227 -8.852 8.574 1.00 98.31 71 VAL A N 1
ATOM 550 C CA . VAL A 1 71 ? -5.886 -9.450 8.648 1.00 98.31 71 VAL A CA 1
ATOM 551 C C . VAL A 1 71 ? -5.804 -10.736 7.823 1.00 98.31 71 VAL A C 1
ATOM 553 O O . VAL A 1 71 ? -4.810 -10.944 7.125 1.00 98.31 71 VAL A O 1
ATOM 556 N N . ALA A 1 72 ? -6.822 -11.598 7.875 1.00 97.88 72 ALA A N 1
ATOM 557 C CA . ALA A 1 72 ? -6.875 -12.818 7.071 1.00 97.88 72 ALA A CA 1
ATOM 558 C C . ALA A 1 72 ? -6.909 -12.503 5.566 1.00 97.88 72 ALA A C 1
ATOM 560 O O . ALA A 1 72 ? -6.146 -13.091 4.795 1.00 97.88 72 ALA A O 1
ATOM 561 N N . PHE A 1 73 ? -7.713 -11.516 5.166 1.00 97.88 73 PHE A N 1
ATOM 562 C CA . PHE A 1 73 ? -7.766 -11.017 3.796 1.00 97.88 73 PHE A CA 1
ATOM 563 C C . PHE A 1 73 ? -6.393 -10.532 3.314 1.00 97.88 73 PHE A C 1
ATOM 565 O O . PHE A 1 73 ? -5.890 -11.022 2.301 1.00 97.88 73 PHE A O 1
ATOM 572 N N . PHE A 1 74 ? -5.713 -9.660 4.066 1.00 97.50 74 PHE A N 1
ATOM 573 C CA . PHE A 1 74 ? -4.381 -9.187 3.671 1.00 97.50 74 PHE A CA 1
ATOM 574 C C . PHE A 1 74 ? -3.341 -10.310 3.618 1.00 97.50 74 PHE A C 1
ATOM 576 O O . PHE A 1 74 ? -2.532 -10.349 2.690 1.00 97.50 74 PHE A O 1
ATOM 583 N N . LYS A 1 75 ? -3.384 -11.271 4.550 1.00 98.00 75 LYS A N 1
ATOM 584 C CA . LYS A 1 75 ? -2.512 -12.457 4.506 1.00 98.00 75 LYS A CA 1
ATOM 585 C C . LYS A 1 75 ? -2.688 -13.268 3.222 1.00 98.00 75 LYS A C 1
ATOM 587 O O . LYS A 1 75 ? -1.704 -13.830 2.750 1.00 98.00 75 LYS A O 1
ATOM 592 N N . SER A 1 76 ? -3.897 -13.310 2.659 1.00 96.69 76 SER A N 1
ATOM 593 C CA . SER A 1 76 ? -4.159 -14.016 1.401 1.00 96.69 76 SER A CA 1
ATOM 594 C C . SER A 1 76 ? -3.584 -13.303 0.170 1.00 96.69 76 SER A C 1
ATOM 596 O O . SER A 1 76 ? -3.134 -13.970 -0.752 1.00 96.69 76 SER A O 1
ATOM 598 N N . ILE A 1 77 ? -3.522 -11.965 0.177 1.00 98.25 77 ILE A N 1
ATOM 599 C CA . ILE A 1 77 ? -3.105 -11.155 -0.985 1.00 98.25 77 ILE A CA 1
ATOM 600 C C . ILE A 1 77 ? -1.588 -10.944 -1.046 1.00 98.25 77 ILE A C 1
ATOM 602 O O . ILE A 1 77 ? -1.001 -10.882 -2.128 1.00 98.25 77 ILE A O 1
ATOM 606 N N . ILE A 1 78 ? -0.929 -10.837 0.112 1.00 98.00 78 ILE A N 1
ATOM 607 C CA . ILE A 1 78 ? 0.517 -10.577 0.201 1.00 98.00 78 ILE A CA 1
ATOM 608 C C . ILE A 1 78 ? 1.364 -11.527 -0.677 1.00 98.00 78 ILE A C 1
ATOM 610 O O . ILE A 1 78 ? 2.284 -11.036 -1.336 1.00 98.00 78 ILE A O 1
ATOM 614 N N . PRO A 1 79 ? 1.119 -12.853 -0.722 1.00 98.00 79 PRO A N 1
ATOM 615 C CA . PRO A 1 79 ? 1.899 -13.767 -1.556 1.00 98.00 79 PRO A CA 1
ATOM 616 C C . PRO A 1 79 ? 1.796 -13.461 -3.054 1.00 98.00 79 PRO A C 1
ATOM 618 O O . PRO A 1 79 ? 2.816 -13.454 -3.747 1.00 98.00 79 PRO A O 1
ATOM 621 N N . ASP A 1 80 ? 0.595 -13.158 -3.541 1.00 97.44 80 ASP A N 1
ATOM 622 C CA . ASP A 1 80 ? 0.366 -12.848 -4.952 1.00 97.44 80 ASP A CA 1
ATOM 623 C C . ASP A 1 80 ? 1.047 -11.538 -5.344 1.00 97.44 80 ASP A C 1
ATOM 625 O O . ASP A 1 80 ? 1.733 -11.472 -6.367 1.00 97.44 80 ASP A O 1
ATOM 629 N N . MET A 1 81 ? 0.962 -10.518 -4.484 1.00 98.25 81 MET A N 1
ATOM 630 C CA . MET A 1 81 ? 1.690 -9.262 -4.680 1.00 98.25 81 MET A CA 1
ATOM 631 C C . MET A 1 81 ? 3.205 -9.481 -4.706 1.00 98.25 81 MET A C 1
ATOM 633 O O . MET A 1 81 ? 3.885 -8.958 -5.587 1.00 98.25 81 MET A O 1
ATOM 637 N N . LYS A 1 82 ? 3.748 -10.296 -3.791 1.00 98.19 82 LYS A N 1
ATOM 638 C CA . LYS A 1 82 ? 5.178 -10.648 -3.789 1.00 98.19 82 LYS A CA 1
ATOM 639 C C . LYS A 1 82 ? 5.595 -11.332 -5.089 1.00 98.19 82 LYS A C 1
ATOM 641 O O . LYS A 1 82 ? 6.654 -11.022 -5.630 1.00 98.19 82 LYS A O 1
ATOM 646 N N . LYS A 1 83 ? 4.762 -12.233 -5.613 1.00 98.12 83 LYS A N 1
ATOM 647 C CA . LYS A 1 83 ? 5.015 -12.909 -6.891 1.00 98.12 83 LYS A CA 1
ATOM 648 C C . LYS A 1 83 ? 4.997 -11.928 -8.066 1.00 98.12 83 LYS A C 1
ATOM 650 O O . LYS A 1 83 ? 5.851 -12.030 -8.945 1.00 98.12 83 LYS A O 1
ATOM 655 N N . ALA A 1 84 ? 4.061 -10.978 -8.074 1.00 98.12 84 ALA A N 1
ATOM 656 C CA . ALA A 1 84 ? 3.992 -9.936 -9.094 1.00 98.12 84 ALA A CA 1
ATOM 657 C C . ALA A 1 84 ? 5.228 -9.021 -9.063 1.00 98.12 84 ALA A C 1
ATOM 659 O O . ALA A 1 84 ? 5.811 -8.763 -10.114 1.00 98.12 84 ALA A O 1
ATOM 660 N N . ILE A 1 85 ? 5.679 -8.613 -7.870 1.00 98.50 85 ILE A N 1
ATOM 661 C CA . ILE A 1 85 ? 6.898 -7.807 -7.685 1.00 98.50 85 ILE A CA 1
ATOM 662 C C . ILE A 1 85 ? 8.125 -8.557 -8.211 1.00 98.50 85 ILE A C 1
ATOM 664 O O . ILE A 1 85 ? 8.822 -8.039 -9.077 1.00 98.50 85 ILE A O 1
ATOM 668 N N . ALA A 1 86 ? 8.327 -9.812 -7.799 1.00 98.31 86 ALA A N 1
ATOM 669 C CA . ALA A 1 86 ? 9.454 -10.618 -8.273 1.00 98.31 86 ALA A CA 1
ATOM 670 C C . ALA A 1 86 ? 9.433 -10.844 -9.799 1.00 98.31 86 ALA A C 1
ATOM 672 O O . ALA A 1 86 ? 10.474 -11.006 -10.435 1.00 98.31 86 ALA A O 1
ATOM 673 N N . SER A 1 87 ? 8.245 -10.883 -10.412 1.00 98.38 87 SER A N 1
ATOM 674 C CA . SER A 1 87 ? 8.115 -10.943 -11.870 1.00 98.38 87 SER A CA 1
ATOM 675 C C . SER A 1 87 ? 8.484 -9.617 -12.536 1.00 98.38 87 SER A C 1
ATOM 677 O O . SER A 1 87 ? 9.121 -9.629 -13.590 1.00 98.38 87 SER A O 1
ATOM 679 N N . ALA A 1 88 ? 8.082 -8.489 -11.947 1.00 98.38 88 ALA A N 1
ATOM 680 C CA . ALA A 1 88 ? 8.415 -7.161 -12.445 1.00 98.38 88 ALA A CA 1
ATOM 681 C C . ALA A 1 88 ? 9.927 -6.903 -12.365 1.00 98.38 88 ALA A C 1
ATOM 683 O O . ALA A 1 88 ? 10.508 -6.483 -13.362 1.00 98.38 88 ALA A O 1
ATOM 684 N N . GLU A 1 89 ? 10.575 -7.256 -11.252 1.00 98.38 89 GLU A N 1
ATOM 685 C CA . GLU A 1 89 ? 12.033 -7.157 -11.072 1.00 98.38 89 GLU A CA 1
ATOM 686 C C . GLU A 1 89 ? 12.789 -7.887 -12.190 1.00 98.38 89 GLU A C 1
ATOM 688 O O . GLU A 1 89 ? 13.580 -7.278 -12.902 1.00 98.38 89 GLU A O 1
ATOM 693 N N . LYS A 1 90 ? 12.438 -9.150 -12.473 1.00 97.94 90 LYS A N 1
ATOM 694 C CA . LYS A 1 90 ? 13.047 -9.910 -13.584 1.00 97.94 90 LYS A CA 1
ATOM 695 C C . LYS A 1 90 ? 12.878 -9.239 -14.947 1.00 97.94 90 LYS A C 1
ATOM 697 O O . LYS A 1 90 ? 13.739 -9.364 -15.816 1.00 97.94 90 LYS A O 1
ATOM 702 N N . SER A 1 91 ? 11.736 -8.589 -15.174 1.00 97.75 91 SER A N 1
ATOM 703 C CA . SER A 1 91 ? 11.480 -7.888 -16.434 1.00 97.75 91 SER A CA 1
ATOM 704 C C . SER A 1 91 ? 12.285 -6.591 -16.551 1.00 97.75 91 SER A C 1
ATOM 706 O O . SER A 1 91 ? 12.745 -6.272 -17.647 1.00 97.75 91 SER A O 1
ATOM 708 N N . ILE A 1 92 ? 12.496 -5.893 -15.430 1.00 98.50 92 ILE A N 1
ATOM 709 C CA . ILE A 1 92 ? 13.337 -4.696 -15.343 1.00 98.50 92 ILE A CA 1
ATOM 710 C C . ILE A 1 92 ? 14.792 -5.077 -15.613 1.00 98.50 92 ILE A C 1
ATOM 712 O O . ILE A 1 92 ? 15.380 -4.508 -16.526 1.00 98.50 92 ILE A O 1
ATOM 716 N N . ASP A 1 93 ? 15.317 -6.115 -14.956 1.00 98.19 93 ASP A N 1
ATOM 717 C CA . ASP A 1 93 ? 16.685 -6.603 -15.187 1.00 98.19 93 ASP A CA 1
ATOM 718 C C . ASP A 1 93 ? 16.930 -6.930 -16.671 1.00 98.19 93 ASP A C 1
ATOM 720 O O . ASP A 1 93 ? 17.967 -6.605 -17.256 1.00 98.19 93 ASP A O 1
ATOM 724 N N . LEU A 1 94 ? 15.962 -7.576 -17.330 1.00 97.88 94 LEU A N 1
ATOM 725 C CA . LEU A 1 94 ? 16.062 -7.885 -18.757 1.00 97.88 94 LEU A CA 1
ATOM 726 C C . LEU A 1 94 ? 16.089 -6.616 -19.623 1.00 97.88 94 LEU A C 1
ATOM 728 O O . LEU A 1 94 ? 16.786 -6.581 -20.641 1.00 97.88 94 LEU A O 1
ATOM 732 N N . LEU A 1 95 ? 15.299 -5.604 -19.264 1.00 98.06 95 LEU A N 1
ATOM 733 C CA . LEU A 1 95 ? 15.253 -4.329 -19.976 1.00 98.06 95 LEU A CA 1
ATOM 734 C C . LEU A 1 95 ? 16.538 -3.527 -19.775 1.00 98.06 95 LEU A C 1
ATOM 736 O O . LEU A 1 95 ? 17.075 -3.032 -20.762 1.00 98.06 95 LEU A O 1
ATOM 740 N N . GLU A 1 96 ? 17.071 -3.465 -18.557 1.00 98.25 96 GLU A N 1
ATOM 741 C CA . GLU A 1 96 ? 18.346 -2.803 -18.261 1.00 98.25 96 GLU A CA 1
ATOM 742 C C . GLU A 1 96 ? 19.488 -3.396 -19.091 1.00 98.25 96 GLU A C 1
ATOM 744 O O . GLU A 1 96 ? 20.212 -2.663 -19.764 1.00 98.25 96 GLU A O 1
ATOM 749 N N . ASN A 1 97 ? 19.575 -4.729 -19.167 1.00 97.69 97 ASN A N 1
ATOM 750 C CA . ASN A 1 97 ? 20.566 -5.405 -20.008 1.00 97.69 97 ASN A CA 1
ATOM 751 C C . ASN A 1 97 ? 20.436 -5.036 -21.499 1.00 97.69 97 ASN A C 1
ATOM 753 O O . ASN A 1 97 ? 21.438 -4.867 -22.199 1.00 97.69 97 ASN A O 1
ATOM 757 N N . LYS A 1 98 ? 19.205 -4.894 -22.009 1.00 98.00 98 LYS A N 1
ATOM 758 C CA . LYS A 1 98 ? 18.968 -4.458 -23.397 1.00 98.00 98 LYS A CA 1
ATOM 759 C C . LYS A 1 98 ? 19.359 -2.999 -23.613 1.00 98.00 98 LYS A C 1
ATOM 761 O O . LYS A 1 98 ? 19.929 -2.693 -24.659 1.00 98.00 98 LYS A O 1
ATOM 766 N N . CYS A 1 99 ? 19.062 -2.119 -22.658 1.00 98.19 99 CYS A N 1
ATOM 767 C CA . CYS A 1 99 ? 19.461 -0.714 -22.708 1.00 98.19 99 CYS A CA 1
ATOM 768 C C . CYS A 1 99 ? 20.985 -0.583 -22.748 1.00 98.19 99 CYS A C 1
ATOM 770 O O . CYS A 1 99 ? 21.498 0.065 -23.658 1.00 98.19 99 CYS A O 1
ATOM 772 N N . GLN A 1 100 ? 21.701 -1.295 -21.873 1.00 98.06 100 GLN A N 1
ATOM 773 C CA . GLN A 1 100 ? 23.166 -1.288 -21.851 1.00 98.06 100 GLN A CA 1
ATOM 774 C C . GLN A 1 100 ? 23.765 -1.722 -23.196 1.00 98.06 100 GLN A C 1
ATOM 776 O O . GLN A 1 100 ? 24.647 -1.064 -23.744 1.00 98.06 100 GLN A O 1
ATOM 781 N N . HIS A 1 101 ? 23.238 -2.797 -23.788 1.00 98.38 101 HIS A N 1
ATOM 782 C CA . HIS A 1 101 ? 23.697 -3.264 -25.096 1.00 98.38 101 HIS A CA 1
ATOM 783 C C . HIS A 1 101 ? 23.457 -2.233 -26.215 1.00 98.38 101 HIS A C 1
ATOM 785 O O . HIS A 1 101 ? 24.273 -2.086 -27.127 1.00 98.38 101 HIS A O 1
ATOM 791 N N . LEU A 1 102 ? 22.334 -1.509 -26.177 1.00 98.50 102 LEU A N 1
ATOM 792 C CA . LEU A 1 102 ? 22.067 -0.438 -27.139 1.00 98.50 102 LEU A CA 1
ATOM 793 C C . LEU A 1 102 ? 22.997 0.763 -26.929 1.00 98.50 102 LEU A C 1
ATOM 795 O O . LEU A 1 102 ? 23.483 1.316 -27.916 1.00 98.50 102 LEU A O 1
ATOM 799 N N . GLU A 1 103 ? 23.289 1.134 -25.683 1.00 98.44 103 GLU A N 1
ATOM 800 C CA . GLU A 1 103 ? 24.259 2.183 -25.349 1.00 98.44 103 GLU A CA 1
ATOM 801 C C . GLU A 1 103 ? 25.664 1.853 -25.862 1.00 98.44 103 GLU A C 1
ATOM 803 O O . GLU A 1 103 ? 26.325 2.716 -26.449 1.00 98.44 103 GLU A O 1
ATOM 808 N N . ASP A 1 104 ? 26.097 0.597 -25.737 1.00 98.38 104 ASP A N 1
ATOM 809 C CA . ASP A 1 104 ? 27.380 0.134 -26.271 1.00 98.38 104 ASP A CA 1
ATOM 810 C C . ASP A 1 104 ? 27.435 0.267 -27.801 1.00 98.38 104 ASP A C 1
ATOM 812 O O . ASP A 1 104 ? 28.432 0.733 -28.369 1.00 98.38 104 ASP A O 1
ATOM 816 N N . ILE A 1 105 ? 26.343 -0.097 -28.488 1.00 98.38 105 ILE A N 1
ATOM 817 C CA . ILE A 1 105 ? 26.219 0.049 -29.944 1.00 98.38 105 ILE A CA 1
ATOM 818 C C . ILE A 1 105 ? 26.277 1.521 -30.353 1.00 98.38 105 ILE A C 1
ATOM 820 O O . ILE A 1 105 ? 26.983 1.854 -31.311 1.00 98.38 105 ILE A O 1
ATOM 824 N N . ILE A 1 106 ? 25.535 2.394 -29.668 1.00 98.44 106 ILE A N 1
ATOM 825 C CA . ILE A 1 106 ? 25.525 3.836 -29.942 1.00 98.44 106 ILE A CA 1
ATOM 826 C C . ILE A 1 106 ? 26.933 4.395 -29.738 1.00 98.44 106 ILE A C 1
ATOM 828 O O . ILE A 1 106 ? 27.494 4.979 -30.661 1.00 98.44 106 ILE A O 1
ATOM 832 N N . SER A 1 107 ? 27.572 4.074 -28.614 1.00 98.56 107 SER A N 1
ATOM 833 C CA . SER A 1 107 ? 28.941 4.494 -28.300 1.00 98.56 107 SER A CA 1
ATOM 834 C C . SER A 1 107 ? 29.963 4.028 -29.344 1.00 98.56 107 SER A C 1
ATOM 836 O O . SER A 1 107 ? 30.921 4.735 -29.668 1.00 98.56 107 SER A O 1
ATOM 838 N N . ALA A 1 108 ? 29.803 2.820 -29.891 1.00 98.44 108 ALA A N 1
ATOM 839 C CA . ALA A 1 108 ? 30.653 2.325 -30.973 1.00 98.44 108 ALA A CA 1
ATOM 840 C C . ALA A 1 108 ? 30.414 3.079 -32.292 1.00 98.44 108 ALA A C 1
ATOM 842 O O . ALA A 1 108 ? 31.370 3.392 -33.010 1.00 98.44 108 ALA A O 1
ATOM 843 N N . LYS A 1 109 ? 29.152 3.387 -32.615 1.00 98.31 109 LYS A N 1
ATOM 844 C CA . LYS A 1 109 ? 28.790 4.166 -33.807 1.00 98.31 109 LYS A CA 1
ATOM 845 C C . LYS A 1 109 ? 29.291 5.603 -33.709 1.00 98.31 109 LYS A C 1
ATOM 847 O O . LYS A 1 109 ? 29.894 6.069 -34.671 1.00 98.31 109 LYS A O 1
ATOM 852 N N . ASP A 1 110 ? 29.138 6.251 -32.560 1.00 98.56 110 ASP A N 1
ATOM 853 C CA . ASP A 1 110 ? 29.599 7.621 -32.324 1.00 98.56 110 ASP A CA 1
ATOM 854 C C . ASP A 1 110 ? 31.112 7.736 -32.497 1.00 98.56 110 ASP A C 1
ATOM 856 O O . ASP A 1 110 ? 31.590 8.587 -33.248 1.00 98.56 110 ASP A O 1
ATOM 860 N N . ARG A 1 111 ? 31.882 6.801 -31.924 1.00 98.00 111 ARG A N 1
ATOM 861 C CA . ARG A 1 111 ? 33.335 6.727 -32.154 1.00 98.00 111 ARG A CA 1
ATOM 862 C C . ARG A 1 111 ? 33.687 6.586 -33.634 1.00 98.00 111 ARG A C 1
ATOM 864 O O . ARG A 1 111 ? 34.632 7.217 -34.104 1.00 98.00 111 ARG A O 1
ATOM 871 N N . LYS A 1 112 ? 32.933 5.775 -34.384 1.00 98.12 112 LYS A N 1
ATOM 872 C CA . LYS A 1 112 ? 33.153 5.599 -35.827 1.00 98.12 112 LYS A CA 1
ATOM 873 C C . LYS A 1 112 ? 32.818 6.866 -36.616 1.00 98.12 112 LYS A C 1
ATOM 875 O O . LYS A 1 112 ? 33.542 7.189 -37.553 1.00 98.12 112 LYS A O 1
ATOM 880 N N . ILE A 1 113 ? 31.754 7.577 -36.247 1.00 97.38 113 ILE A N 1
ATOM 881 C CA . ILE A 1 113 ? 31.387 8.862 -36.854 1.00 97.38 113 ILE A CA 1
ATOM 882 C C . ILE A 1 113 ? 32.494 9.887 -36.609 1.00 97.38 113 ILE A C 1
ATOM 884 O O . ILE A 1 113 ? 32.961 10.485 -37.572 1.00 97.38 113 ILE A O 1
ATOM 888 N N . ILE A 1 114 ? 32.965 10.030 -35.367 1.00 96.94 114 ILE A N 1
ATO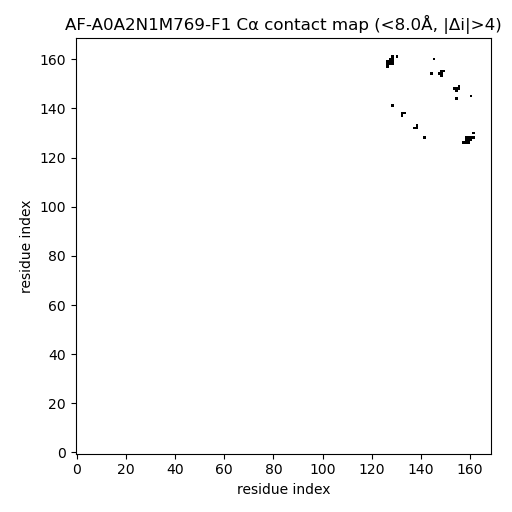M 889 C CA . ILE A 1 114 ? 34.066 10.942 -35.017 1.00 96.94 114 ILE A CA 1
ATOM 890 C C . ILE A 1 114 ? 35.309 10.629 -35.858 1.00 96.94 114 ILE A C 1
ATOM 892 O O . ILE A 1 114 ? 35.843 11.517 -36.514 1.00 96.94 114 ILE A O 1
ATOM 896 N N . ALA A 1 115 ? 35.712 9.356 -35.939 1.00 96.00 115 ALA A N 1
ATOM 897 C CA . ALA A 1 115 ? 36.869 8.951 -36.737 1.00 96.00 115 ALA A CA 1
ATOM 898 C C . ALA A 1 115 ? 36.716 9.279 -38.236 1.00 96.00 115 ALA A C 1
ATOM 900 O O . ALA A 1 115 ? 37.675 9.708 -38.880 1.00 96.00 115 ALA A O 1
ATOM 901 N N . LEU A 1 116 ? 35.516 9.095 -38.800 1.00 96.19 116 LEU A N 1
ATOM 902 C CA . LEU A 1 116 ? 35.228 9.457 -40.191 1.00 96.19 116 LEU A CA 1
ATOM 903 C C . LEU A 1 116 ? 35.248 10.975 -40.402 1.00 96.19 116 LEU A C 1
ATOM 905 O O . LEU A 1 116 ? 35.781 11.438 -41.407 1.00 96.19 116 LEU A O 1
ATOM 909 N N . VAL A 1 117 ? 34.703 11.748 -39.461 1.00 94.06 117 VAL A N 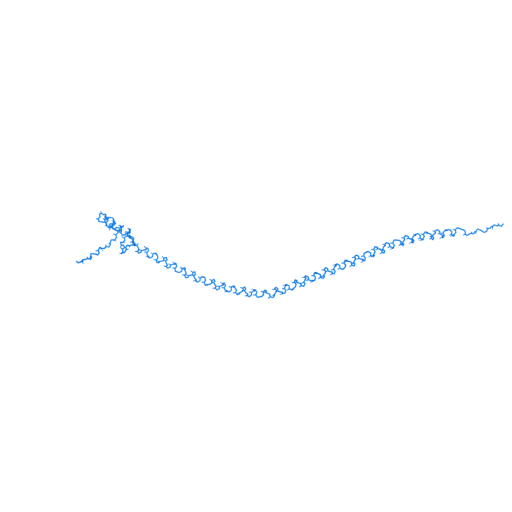1
ATOM 910 C CA . VAL A 1 117 ? 34.736 13.217 -39.497 1.00 94.06 117 VAL A CA 1
ATOM 911 C C . VAL A 1 117 ? 36.179 13.722 -39.447 1.00 94.06 117 VAL A C 1
ATOM 913 O O . VAL A 1 117 ? 36.559 14.537 -40.287 1.00 94.06 117 VAL A O 1
ATOM 916 N N . ASP A 1 118 ? 37.008 13.181 -38.552 1.00 90.50 118 ASP A N 1
ATOM 917 C CA . ASP A 1 118 ? 38.433 13.517 -38.461 1.00 90.50 118 ASP A CA 1
ATOM 918 C C . ASP A 1 118 ? 39.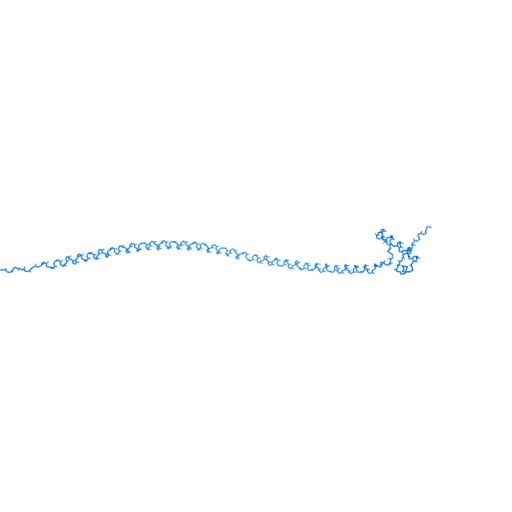182 13.188 -39.758 1.00 90.50 118 ASP A C 1
ATOM 920 O O . ASP A 1 118 ? 40.032 13.956 -40.212 1.00 90.50 118 ASP A O 1
ATOM 924 N N . GLN A 1 119 ? 38.867 12.050 -40.383 1.00 89.75 119 GLN A N 1
ATOM 925 C CA . GLN A 1 119 ? 39.447 11.664 -41.666 1.00 89.75 119 GLN A CA 1
ATOM 926 C C . GLN A 1 119 ? 39.050 12.639 -42.785 1.00 89.75 119 GLN A C 1
ATOM 928 O O . GLN A 1 119 ? 39.909 13.054 -43.565 1.00 89.75 119 GLN A O 1
ATOM 933 N N . ILE A 1 120 ? 37.772 13.023 -4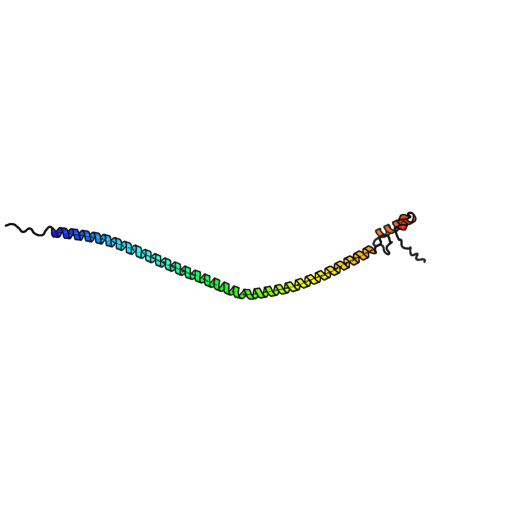2.862 1.00 86.69 120 ILE A N 1
ATOM 934 C CA . ILE A 1 120 ? 37.289 14.007 -43.840 1.00 86.69 120 ILE A CA 1
ATOM 935 C C . ILE A 1 120 ? 38.008 15.343 -43.637 1.00 86.69 120 ILE A C 1
ATOM 937 O O . ILE A 1 120 ? 38.509 15.904 -44.609 1.00 86.69 120 ILE A O 1
ATOM 941 N N . LEU A 1 121 ? 38.129 15.808 -42.389 1.00 81.00 121 LEU A N 1
ATOM 942 C CA . LEU A 1 121 ? 38.796 17.069 -42.063 1.00 81.00 121 LEU A CA 1
ATOM 943 C C . LEU A 1 121 ? 40.291 17.054 -42.429 1.00 81.00 121 LEU A C 1
ATOM 945 O O . LEU A 1 121 ? 40.819 18.051 -42.917 1.00 81.00 121 LEU A O 1
ATOM 949 N N . LYS A 1 122 ? 40.976 15.916 -42.246 1.00 76.62 122 LYS A N 1
ATOM 950 C CA . LYS A 1 122 ? 42.386 15.744 -42.645 1.00 76.62 122 LYS A CA 1
ATOM 951 C C . LYS A 1 122 ? 42.596 15.772 -44.158 1.00 76.62 122 LYS A C 1
ATOM 953 O O . LYS A 1 122 ? 43.641 16.228 -44.609 1.00 76.62 122 LYS A O 1
ATOM 958 N N . HIS A 1 123 ? 41.648 15.254 -44.940 1.00 65.56 123 HIS A N 1
ATOM 959 C CA . HIS A 1 123 ? 41.754 15.209 -46.403 1.00 65.56 123 HIS A CA 1
ATOM 960 C C . HIS A 1 123 ? 41.143 16.429 -47.105 1.00 65.56 123 HIS A C 1
ATOM 962 O O . HIS A 1 123 ? 41.399 16.634 -48.293 1.00 65.56 123 HIS A O 1
ATOM 968 N N . SER A 1 124 ? 40.365 17.254 -46.401 1.00 64.94 124 SER A N 1
ATOM 969 C CA . SER A 1 124 ? 39.919 18.553 -46.898 1.00 64.94 124 SER A CA 1
ATOM 970 C C . SER A 1 124 ? 41.052 19.573 -46.787 1.00 64.94 124 SER A C 1
ATOM 972 O O . SER A 1 124 ? 41.064 20.420 -45.894 1.00 64.94 124 SER A O 1
ATOM 974 N N . ASP A 1 125 ? 42.031 19.490 -47.685 1.00 66.81 125 ASP A N 1
ATOM 975 C CA . ASP A 1 125 ? 43.039 20.537 -47.802 1.00 66.81 125 ASP A CA 1
ATOM 976 C C . ASP A 1 125 ? 42.387 21.782 -48.418 1.00 66.81 125 ASP A C 1
ATOM 978 O O . ASP A 1 125 ? 42.155 21.861 -49.626 1.00 66.81 125 ASP A O 1
ATOM 982 N N . ALA A 1 126 ? 42.069 22.761 -47.568 1.00 70.75 126 ALA A N 1
ATOM 983 C CA . ALA A 1 126 ? 41.463 24.032 -47.967 1.00 70.75 126 ALA A CA 1
ATOM 984 C C . ALA A 1 126 ? 42.345 24.847 -48.934 1.00 70.75 126 ALA A C 1
ATOM 986 O O . ALA A 1 126 ? 41.890 25.860 -49.477 1.00 70.75 126 ALA A O 1
ATOM 987 N N . THR A 1 127 ? 43.597 24.424 -49.141 1.00 76.69 127 THR A N 1
ATOM 988 C CA . THR A 1 127 ? 44.515 25.011 -50.112 1.00 76.69 127 THR A CA 1
ATOM 989 C C . THR A 1 127 ? 44.455 24.365 -51.496 1.00 76.69 127 THR A C 1
ATOM 991 O O . THR A 1 127 ? 44.946 24.958 -52.457 1.00 76.69 127 THR A O 1
ATOM 994 N N . ILE A 1 128 ? 43.798 23.212 -51.645 1.00 79.50 128 ILE A N 1
ATOM 995 C CA . ILE A 1 128 ? 43.638 22.521 -52.928 1.00 79.50 128 ILE A CA 1
ATOM 996 C C . ILE A 1 128 ? 42.282 22.862 -53.538 1.00 79.50 128 ILE A C 1
ATOM 998 O O . ILE A 1 128 ? 41.234 22.738 -52.907 1.00 79.50 128 ILE A O 1
ATOM 1002 N N . GLU A 1 129 ? 42.293 23.259 -54.807 1.00 81.81 129 GLU A N 1
ATOM 1003 C CA . GLU A 1 129 ? 41.079 23.592 -55.532 1.00 81.81 129 GLU A CA 1
ATOM 1004 C C . GLU A 1 129 ? 40.148 22.364 -55.659 1.00 81.81 129 GLU A C 1
ATOM 1006 O O . GLU A 1 129 ? 40.537 21.320 -56.217 1.00 81.81 129 GLU A O 1
ATOM 1011 N N . PRO A 1 130 ? 38.900 22.463 -55.159 1.00 77.31 130 PRO A N 1
ATOM 1012 C CA . PRO A 1 130 ? 37.974 21.344 -55.142 1.00 77.31 130 PRO A CA 1
ATOM 1013 C C . PRO A 1 130 ? 37.573 20.947 -56.566 1.00 77.31 130 PRO A C 1
ATOM 1015 O O . PRO A 1 130 ? 37.517 21.762 -57.484 1.00 77.31 130 PRO A O 1
ATOM 1018 N N . LYS A 1 131 ? 37.272 19.658 -56.762 1.00 80.31 131 LYS A N 1
ATOM 1019 C CA . LYS A 1 131 ? 36.837 19.132 -58.070 1.00 80.31 131 LYS A CA 1
ATOM 1020 C C . LYS A 1 131 ? 35.462 19.667 -58.480 1.00 80.31 131 LYS A C 1
ATOM 1022 O O . LYS A 1 131 ? 35.184 19.840 -59.661 1.00 80.31 131 LYS A O 1
ATOM 1027 N N . THR A 1 132 ? 34.607 19.904 -57.496 1.00 78.19 132 THR A N 1
ATOM 1028 C CA . THR A 1 132 ? 33.257 20.437 -57.651 1.00 78.19 132 THR A CA 1
ATOM 1029 C C . THR A 1 132 ? 33.063 21.509 -56.597 1.00 78.19 132 THR A C 1
ATOM 1031 O O . THR A 1 132 ? 33.330 21.259 -55.426 1.00 78.19 132 THR A O 1
ATOM 1034 N N . TYR A 1 133 ? 32.603 22.689 -57.003 1.00 79.56 133 TYR A N 1
ATOM 1035 C CA . TYR A 1 133 ? 32.279 23.753 -56.056 1.00 79.56 133 TYR A CA 1
ATOM 1036 C C . TYR A 1 133 ? 30.914 23.483 -55.434 1.00 79.56 133 TYR A C 1
ATOM 1038 O O . TYR A 1 133 ? 29.952 23.183 -56.143 1.00 79.56 133 TYR A O 1
ATOM 1046 N N . SER A 1 134 ? 30.830 23.638 -54.122 1.00 81.00 134 SER A N 1
ATOM 1047 C CA . SER A 1 134 ? 29.619 23.408 -53.337 1.00 81.00 134 SER A CA 1
ATOM 1048 C C . SER A 1 134 ? 28.573 24.495 -53.586 1.00 81.00 134 SER A C 1
ATOM 1050 O O . SER A 1 134 ? 27.376 24.245 -53.493 1.00 81.00 134 SER A O 1
ATOM 1052 N N . ASN A 1 135 ? 29.002 25.719 -53.914 1.00 84.62 135 ASN A N 1
ATOM 1053 C CA . ASN A 1 135 ? 28.113 26.827 -54.262 1.00 84.62 135 ASN A CA 1
ATOM 1054 C C . ASN A 1 135 ? 28.808 27.868 -55.165 1.00 84.62 135 ASN A C 1
ATOM 1056 O O . ASN A 1 135 ? 30.015 27.818 -55.415 1.00 84.62 135 ASN A O 1
ATOM 1060 N N . ASN A 1 136 ? 28.036 28.837 -55.671 1.00 86.69 136 ASN A N 1
ATOM 1061 C CA . ASN A 1 136 ? 28.560 29.860 -56.582 1.00 86.69 136 ASN A CA 1
ATOM 1062 C C . ASN A 1 136 ? 29.534 30.839 -55.899 1.00 86.69 136 ASN A C 1
ATOM 1064 O O . ASN A 1 136 ? 30.423 31.379 -56.555 1.00 86.69 136 ASN A O 1
ATOM 1068 N N . SER A 1 137 ? 29.390 31.063 -54.591 1.00 85.56 137 SER A N 1
ATOM 1069 C CA . SER A 1 137 ? 30.296 31.919 -53.817 1.00 85.56 137 SER A CA 1
ATOM 1070 C C . SER A 1 137 ? 31.685 31.289 -53.697 1.00 85.56 137 SER A C 1
ATOM 1072 O O . SER A 1 137 ? 32.684 31.968 -53.919 1.00 85.56 137 SER A O 1
ATOM 1074 N N . GLU A 1 138 ? 31.755 29.981 -53.446 1.00 82.19 138 GLU A N 1
ATOM 1075 C CA . GLU A 1 138 ? 32.997 29.206 -53.416 1.00 82.19 138 GLU A CA 1
ATOM 1076 C C . GLU A 1 138 ? 33.699 29.220 -54.781 1.00 82.19 138 GLU A C 1
ATOM 1078 O O . GLU A 1 138 ? 34.900 29.480 -54.855 1.00 82.19 138 GLU A O 1
ATOM 1083 N N . ARG A 1 139 ? 32.949 29.041 -55.877 1.00 85.25 139 ARG A N 1
ATOM 1084 C CA . ARG A 1 139 ? 33.492 29.163 -57.241 1.00 85.25 139 ARG A CA 1
ATOM 1085 C C . ARG A 1 139 ? 34.128 30.537 -57.483 1.00 85.25 139 ARG A C 1
ATOM 1087 O O . ARG A 1 139 ? 35.243 30.613 -57.994 1.00 85.25 139 ARG A O 1
ATOM 1094 N N . LYS A 1 140 ? 33.439 31.625 -57.112 1.00 89.94 140 LYS A N 1
ATOM 1095 C CA . LYS A 1 140 ? 33.959 33.000 -57.262 1.00 89.94 140 LYS A CA 1
ATOM 1096 C C . LYS A 1 140 ? 35.217 33.235 -56.424 1.00 89.94 140 LYS A C 1
ATOM 1098 O O . LYS A 1 140 ? 36.145 33.888 -56.892 1.00 89.94 140 LYS A O 1
ATOM 1103 N N . LEU A 1 141 ? 35.261 32.688 -55.211 1.00 86.31 141 LEU A N 1
ATOM 1104 C CA . LEU A 1 141 ? 36.413 32.769 -54.314 1.00 86.31 141 LEU A CA 1
ATOM 1105 C C . LEU A 1 141 ? 37.655 32.099 -54.927 1.00 86.31 141 LEU A C 1
ATOM 1107 O O . LEU A 1 141 ? 38.727 32.700 -54.943 1.00 86.31 141 LEU A O 1
ATOM 1111 N N . TRP A 1 142 ? 37.511 30.887 -55.474 1.00 87.31 142 TRP A N 1
ATOM 1112 C CA . TRP A 1 142 ? 38.603 30.177 -56.152 1.00 87.31 142 TRP A CA 1
ATOM 1113 C C . TRP A 1 142 ? 39.042 30.859 -57.450 1.00 87.31 142 TRP A C 1
ATOM 1115 O O . TRP A 1 142 ? 40.241 30.945 -57.706 1.00 87.31 142 TRP A O 1
ATOM 1125 N N . ALA A 1 143 ? 38.104 31.420 -58.220 1.00 86.75 143 ALA A N 1
ATOM 1126 C CA . ALA A 1 143 ? 38.426 32.215 -59.404 1.00 86.75 143 ALA A CA 1
ATOM 1127 C C . ALA A 1 143 ? 39.256 33.461 -59.049 1.00 86.75 143 ALA A C 1
ATOM 1129 O O . ALA A 1 143 ? 40.273 33.718 -59.686 1.00 86.75 143 ALA A O 1
ATOM 1130 N N . LYS A 1 144 ? 38.875 34.182 -57.984 1.00 88.75 144 LYS A N 1
ATOM 1131 C CA . LYS A 1 144 ? 39.629 35.337 -57.477 1.00 88.75 144 LYS A CA 1
ATOM 1132 C C . LYS A 1 144 ? 41.046 34.943 -57.046 1.00 88.75 144 LYS A C 1
ATOM 1134 O O . LYS A 1 144 ? 42.003 35.560 -57.498 1.00 88.75 144 LYS A O 1
ATOM 1139 N N . ARG A 1 145 ? 41.187 33.871 -56.254 1.00 87.12 145 ARG A N 1
ATOM 1140 C CA . ARG A 1 145 ? 42.499 33.343 -55.828 1.00 87.12 145 ARG A CA 1
ATOM 1141 C C . ARG A 1 145 ? 43.385 32.954 -57.011 1.00 87.12 145 ARG A C 1
ATOM 1143 O O . ARG A 1 145 ? 44.590 33.176 -56.957 1.00 87.12 145 ARG A O 1
ATOM 1150 N N . ARG A 1 146 ? 42.803 32.384 -58.075 1.00 85.56 146 ARG A N 1
ATOM 1151 C CA . ARG A 1 146 ? 43.537 32.032 -59.298 1.00 85.56 146 ARG A CA 1
ATOM 1152 C C . ARG A 1 146 ? 44.089 33.284 -59.981 1.00 85.56 146 ARG A C 1
ATOM 1154 O O . ARG A 1 146 ? 45.286 33.325 -60.241 1.00 85.56 146 ARG A O 1
ATOM 1161 N N . SER A 1 147 ? 43.263 34.311 -60.186 1.00 86.06 147 SER A N 1
ATOM 1162 C CA . SER A 1 147 ? 43.708 35.592 -60.758 1.00 86.06 147 SER A CA 1
ATOM 1163 C C . SER A 1 147 ? 44.779 36.279 -59.904 1.00 86.06 147 SER A C 1
ATOM 1165 O O . SER A 1 147 ? 45.764 36.787 -60.429 1.00 86.06 147 SER A O 1
ATOM 1167 N N . GLU A 1 148 ? 44.633 36.251 -58.578 1.00 87.44 148 GLU A N 1
ATOM 1168 C CA . GLU A 1 148 ? 45.635 36.794 -57.653 1.00 87.44 148 GLU A CA 1
ATOM 1169 C C . GLU A 1 148 ? 46.962 36.020 -57.731 1.00 87.44 148 GLU A C 1
ATOM 1171 O O . GLU A 1 148 ? 48.026 36.631 -57.735 1.00 87.44 148 GLU A O 1
ATOM 1176 N N . SER A 1 149 ? 46.926 34.690 -57.885 1.00 85.56 149 SER A N 1
ATOM 1177 C CA . SER A 1 149 ? 48.133 33.850 -57.980 1.00 85.56 149 SER A CA 1
ATOM 1178 C C . SER A 1 149 ? 48.986 34.090 -59.231 1.00 85.56 149 SER A C 1
ATOM 1180 O O . SER A 1 149 ? 50.172 33.759 -59.245 1.00 85.56 149 SER A O 1
ATOM 1182 N N . GLU A 1 150 ? 48.402 34.664 -60.285 1.00 83.81 150 GLU A N 1
ATOM 1183 C CA . GLU A 1 150 ? 49.146 35.052 -61.489 1.00 83.81 150 GLU A CA 1
ATOM 1184 C C . GLU A 1 150 ? 50.127 36.202 -61.193 1.00 83.81 150 GLU A C 1
ATOM 1186 O O . GLU A 1 150 ? 51.146 36.322 -61.871 1.00 83.81 150 GLU A O 1
ATOM 1191 N N . HIS A 1 151 ? 49.841 37.009 -60.161 1.00 85.69 151 HIS A N 1
ATOM 1192 C CA . HIS A 1 151 ? 50.554 38.249 -59.839 1.00 85.69 151 HIS A CA 1
ATOM 1193 C C . HIS A 1 151 ? 51.215 38.212 -58.445 1.00 85.69 151 HIS A C 1
ATOM 1195 O O . HIS A 1 151 ? 52.163 38.956 -58.203 1.00 85.69 151 HIS A O 1
ATOM 1201 N N . ASP A 1 152 ? 50.757 37.337 -57.540 1.00 87.62 152 ASP A N 1
ATOM 1202 C CA . ASP A 1 152 ? 51.281 37.150 -56.182 1.00 87.62 152 ASP A CA 1
ATOM 1203 C C . ASP A 1 152 ? 51.884 35.742 -56.002 1.00 87.62 152 ASP A C 1
ATOM 1205 O O . ASP A 1 152 ? 51.197 34.713 -55.946 1.00 87.62 152 ASP A O 1
ATOM 1209 N N . LEU A 1 153 ? 53.213 35.717 -55.884 1.00 80.06 153 LEU A N 1
ATOM 1210 C CA . LEU A 1 153 ? 54.022 34.510 -55.732 1.00 80.06 153 LEU A CA 1
ATOM 1211 C C . LEU A 1 153 ? 53.756 33.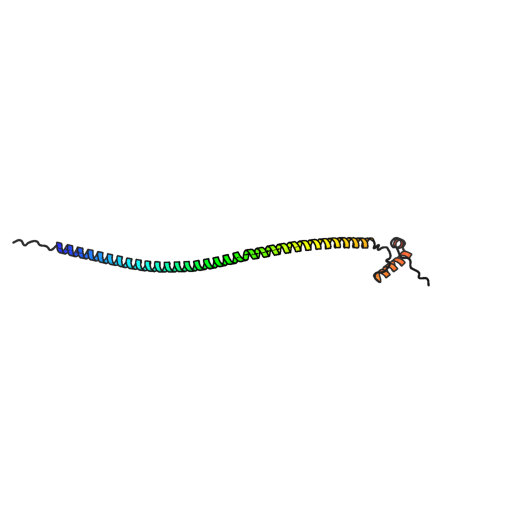763 -54.417 1.00 80.06 153 LEU A C 1
ATOM 1213 O O . LEU A 1 153 ? 53.909 32.540 -54.383 1.00 80.06 153 LEU A O 1
ATOM 1217 N N . GLU A 1 154 ? 53.335 34.451 -53.356 1.00 83.25 154 GLU A N 1
ATOM 1218 C CA . GLU A 1 154 ? 53.003 33.812 -52.080 1.00 83.25 154 GLU A CA 1
ATOM 1219 C C . GLU A 1 154 ? 51.647 33.106 -52.148 1.00 83.25 154 GLU A C 1
ATOM 1221 O O . GLU A 1 154 ? 51.499 31.985 -51.658 1.00 83.25 154 GLU A O 1
ATOM 1226 N N . ILE A 1 155 ? 50.677 33.682 -52.862 1.00 79.62 155 ILE A N 1
ATOM 1227 C CA . ILE A 1 155 ? 49.393 33.017 -53.135 1.00 79.62 155 ILE A CA 1
ATOM 1228 C C . ILE A 1 155 ? 49.602 31.788 -54.030 1.00 79.62 155 ILE A C 1
ATOM 1230 O O . ILE A 1 155 ? 49.010 30.737 -53.773 1.00 79.62 155 ILE A O 1
ATOM 1234 N N . ARG A 1 156 ? 50.490 31.870 -55.029 1.00 78.19 156 ARG A N 1
ATOM 1235 C CA . ARG A 1 156 ? 50.815 30.743 -55.921 1.00 78.19 156 ARG A CA 1
ATOM 1236 C C . ARG A 1 156 ? 51.471 29.559 -55.205 1.00 78.19 156 ARG A C 1
ATOM 1238 O O . ARG A 1 156 ? 51.239 28.422 -55.597 1.00 78.19 156 ARG A O 1
ATOM 1245 N N . LYS A 1 157 ? 52.280 29.804 -54.168 1.00 82.69 157 LYS A N 1
ATOM 1246 C CA . LYS A 1 157 ? 52.850 28.735 -53.323 1.00 82.69 157 LYS A CA 1
ATOM 1247 C C . LYS A 1 157 ? 51.827 28.164 -52.345 1.00 82.69 157 LYS A C 1
ATOM 1249 O O . LYS A 1 157 ? 51.915 26.995 -51.983 1.00 82.69 157 LYS A O 1
ATOM 1254 N N . LYS A 1 158 ? 50.887 28.998 -51.894 1.00 83.75 158 LYS A N 1
ATOM 1255 C CA . LYS A 1 158 ? 49.916 28.651 -50.856 1.00 83.75 158 LYS A CA 1
ATOM 1256 C C . LYS A 1 158 ? 48.758 27.793 -51.358 1.00 83.75 158 LYS A C 1
ATOM 1258 O O . LYS A 1 158 ? 48.201 27.079 -50.540 1.00 83.75 158 LYS A O 1
ATOM 1263 N N . TYR A 1 159 ? 48.376 27.868 -52.635 1.00 83.44 159 TYR A N 1
ATOM 1264 C CA . TYR A 1 159 ? 47.204 27.164 -53.171 1.00 83.44 159 TYR A CA 1
ATOM 1265 C C . TYR A 1 159 ? 47.544 26.281 -54.376 1.00 83.44 159 TYR A C 1
ATOM 1267 O O . TYR A 1 159 ? 48.274 26.687 -55.277 1.00 83.44 159 TYR A O 1
ATOM 1275 N N . THR A 1 160 ? 46.945 25.090 -54.431 1.00 82.56 160 THR A N 1
ATOM 1276 C CA . THR A 1 160 ? 47.076 24.153 -55.554 1.00 82.56 160 THR A CA 1
ATOM 1277 C C . THR A 1 160 ? 45.841 24.238 -56.447 1.00 82.56 160 THR A C 1
ATOM 1279 O O . THR A 1 160 ? 44.764 23.775 -56.075 1.00 82.56 160 THR A O 1
ATOM 1282 N N . PHE A 1 161 ? 45.989 24.815 -57.639 1.00 84.06 161 PHE A N 1
ATOM 1283 C CA . PHE A 1 161 ? 44.906 24.948 -58.619 1.00 84.06 161 PHE A CA 1
ATOM 1284 C C . PHE A 1 161 ? 44.835 23.738 -59.555 1.00 84.06 161 PHE A C 1
ATOM 1286 O O . PHE A 1 161 ? 45.860 23.145 -59.900 1.00 84.06 161 PHE A O 1
ATOM 1293 N N . ARG A 1 162 ? 43.631 23.374 -60.011 1.00 80.62 162 ARG A N 1
ATOM 1294 C CA . ARG A 1 162 ? 43.474 22.312 -61.017 1.00 80.62 162 ARG A CA 1
ATOM 1295 C C . ARG A 1 162 ? 43.800 22.842 -62.420 1.00 80.62 162 ARG A C 1
ATOM 1297 O O . ARG A 1 162 ? 43.399 23.961 -62.744 1.00 80.62 162 ARG A O 1
ATOM 1304 N N . PRO A 1 163 ? 44.454 22.042 -63.285 1.00 75.25 163 PRO A N 1
ATOM 1305 C CA . PRO A 1 163 ? 44.612 22.383 -64.695 1.00 75.25 163 PRO A CA 1
ATOM 1306 C C . PRO A 1 163 ? 43.240 22.550 -65.351 1.00 75.25 163 PRO A C 1
ATOM 1308 O O . PRO A 1 163 ? 42.354 21.711 -65.165 1.00 75.25 163 PRO A O 1
ATOM 1311 N N . ALA A 1 164 ? 43.051 23.623 -66.116 1.00 65.56 164 ALA A N 1
ATOM 1312 C CA . ALA A 1 164 ? 41.855 23.771 -66.930 1.00 65.56 164 ALA A CA 1
ATOM 1313 C C . ALA A 1 164 ? 41.861 22.665 -67.997 1.00 65.56 164 ALA A C 1
ATOM 1315 O O . ALA A 1 164 ? 42.761 22.623 -68.833 1.00 65.56 164 ALA A O 1
ATOM 1316 N N . TYR A 1 165 ? 40.880 21.758 -67.967 1.00 54.25 165 TYR A N 1
ATOM 1317 C CA . TYR A 1 165 ? 40.655 20.854 -69.092 1.00 54.25 165 TYR A CA 1
ATOM 1318 C C . TYR A 1 165 ? 40.181 21.699 -70.273 1.00 54.25 165 TYR A C 1
ATOM 1320 O O . TYR A 1 165 ? 39.017 22.088 -70.358 1.00 54.25 165 TYR A O 1
ATOM 1328 N N . SER A 1 166 ? 41.106 22.009 -71.174 1.00 43.81 166 SER A N 1
ATOM 1329 C CA . SER A 1 166 ? 40.795 22.468 -72.516 1.00 43.81 166 SER A CA 1
ATOM 1330 C C . SER A 1 166 ? 40.123 21.311 -73.254 1.00 43.81 166 SER A C 1
ATOM 1332 O O . SER A 1 166 ? 40.802 20.409 -73.743 1.00 43.81 166 SER A O 1
ATOM 1334 N N . HIS A 1 167 ? 38.790 21.304 -73.321 1.00 41.16 167 HIS A N 1
ATOM 1335 C CA . HIS A 1 167 ? 38.103 20.565 -74.376 1.00 41.16 167 HIS A CA 1
ATOM 1336 C C . HIS A 1 167 ? 38.453 21.250 -75.700 1.00 41.16 167 HIS A C 1
ATOM 1338 O O . HIS A 1 167 ? 37.828 22.228 -76.097 1.00 41.16 167 HIS A O 1
ATOM 1344 N N . SER A 1 168 ? 39.529 20.775 -76.322 1.00 38.78 168 SER A N 1
ATOM 1345 C CA . SER A 1 168 ? 39.855 21.026 -77.718 1.00 38.78 168 SER A CA 1
ATOM 1346 C C . SER A 1 168 ? 38.764 20.385 -78.578 1.00 38.78 168 SER A C 1
ATOM 1348 O O . SER A 1 168 ? 38.652 19.156 -78.605 1.00 38.78 168 SER A O 1
ATOM 1350 N N . LEU A 1 169 ? 37.935 21.233 -79.189 1.00 38.62 169 LEU A N 1
ATOM 1351 C CA . LEU A 1 169 ? 37.077 20.907 -80.331 1.00 38.62 169 LEU A CA 1
ATOM 1352 C C . LEU A 1 169 ? 37.922 20.829 -81.603 1.00 38.62 169 LEU A C 1
ATOM 1354 O O . LEU A 1 169 ? 38.849 21.664 -81.725 1.00 38.62 169 LEU A O 1
#

Solvent-accessible surface area (backbone atoms only — not comparable to full-atom values): 9717 Å² total; per-residue (Å²): 136,84,78,81,90,74,82,69,69,66,60,55,56,52,53,55,51,54,50,51,53,51,51,54,48,51,52,52,48,54,55,49,53,52,52,51,53,54,50,51,54,51,50,51,52,50,52,55,51,51,55,55,50,53,53,51,50,53,54,51,50,53,51,52,51,55,50,51,54,52,51,53,52,51,64,65,46,51,61,57,53,51,52,52,52,58,51,49,52,57,53,47,56,54,46,51,55,52,51,53,55,50,50,53,52,50,56,53,50,51,53,51,50,52,54,49,50,54,51,52,58,71,69,57,51,88,42,46,58,68,95,67,68,93,44,73,68,55,45,51,51,54,52,50,52,53,63,47,28,78,79,32,71,67,52,44,74,61,39,48,76,72,82,80,82,75,81,81,126